Protein AF-A0A3P1XQ83-F1 (afdb_monomer)

Solvent-accessible surface area (backbone a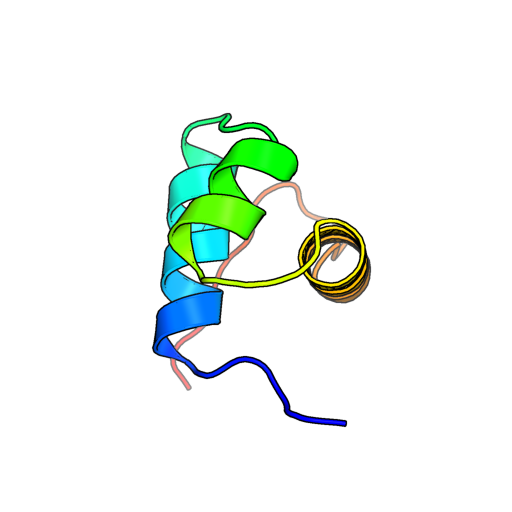toms only — not comparable to full-atom values): 3521 Å² total; per-residue (Å²): 132,88,75,80,50,72,67,47,52,50,50,46,53,54,41,50,74,71,68,51,51,57,62,58,46,11,62,74,64,74,49,54,45,70,56,47,50,52,51,51,60,73,61,61,57,99,54,100,60,90,70,86,76,91,126

Secondary structure (DSSP, 8-state):
--PPPHHHHHHHHHHHHTT--HHHHHHHTTS-HHHHHHHHHHT--SSS-------

Sequence (55 aa):
MRHLTWEQRSTISAMYKHGCTQKMIAQAIGKDKSVVSRELKRNRNEKEKYTFSYA

Structure (mmCIF, N/CA/C/O backbone):
data_AF-A0A3P1XQ83-F1
#
_entry.id   AF-A0A3P1XQ83-F1
#
loop_
_atom_site.group_PDB
_atom_site.id
_atom_site.type_symbol
_atom_site.label_atom_id
_atom_site.label_alt_id
_atom_site.label_comp_id
_atom_site.label_asym_id
_atom_site.label_entity_id
_atom_site.label_seq_id
_atom_site.pdbx_PDB_ins_code
_atom_site.Cartn_x
_atom_site.Cartn_y
_atom_site.Cartn_z
_atom_site.occupancy
_atom_site.B_iso_or_equiv
_atom_site.auth_seq_id
_atom_site.auth_comp_id
_atom_site.auth_asym_id
_atom_site.auth_atom_id
_atom_site.pdbx_PDB_model_num
ATOM 1 N N . MET A 1 1 ? -6.026 -14.457 11.228 1.00 53.44 1 MET A N 1
ATOM 2 C CA . MET A 1 1 ? -5.861 -13.483 10.123 1.00 53.44 1 MET A CA 1
ATOM 3 C C . MET A 1 1 ? -6.605 -14.007 8.908 1.00 53.44 1 MET A C 1
ATOM 5 O O . MET A 1 1 ? -6.264 -15.080 8.438 1.00 53.44 1 MET A O 1
ATOM 9 N N . ARG A 1 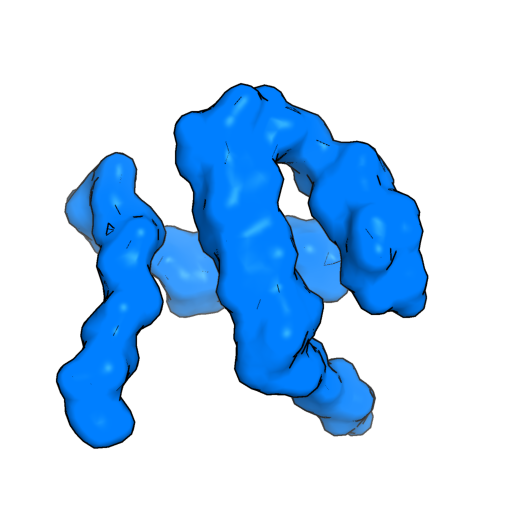2 ? -7.631 -13.303 8.411 1.00 67.62 2 ARG A N 1
ATOM 10 C CA . ARG A 1 2 ? -8.212 -13.640 7.101 1.00 67.62 2 ARG A CA 1
ATOM 11 C C . ARG A 1 2 ? -7.242 -13.162 6.027 1.00 67.62 2 ARG A C 1
ATOM 13 O O . ARG A 1 2 ? -6.992 -11.962 5.921 1.00 67.62 2 ARG A O 1
ATOM 20 N N . HIS A 1 3 ? -6.663 -14.102 5.294 1.00 78.31 3 HIS A N 1
ATOM 21 C CA . HIS A 1 3 ? -5.835 -13.791 4.138 1.00 78.31 3 HIS A CA 1
ATOM 22 C C . HIS A 1 3 ? -6.698 -13.140 3.049 1.00 78.31 3 HIS A C 1
ATOM 24 O O . HIS A 1 3 ? -7.879 -13.461 2.918 1.00 78.31 3 HIS A O 1
ATOM 30 N N . LEU A 1 4 ? -6.119 -12.195 2.303 1.00 89.00 4 LEU A N 1
ATOM 31 C CA . LEU A 1 4 ? -6.761 -11.639 1.113 1.00 89.00 4 LEU A CA 1
ATOM 32 C C . LEU A 1 4 ? -6.992 -12.763 0.104 1.00 89.00 4 LEU A C 1
ATOM 34 O O . LEU A 1 4 ? -6.072 -13.558 -0.138 1.00 89.00 4 LEU A O 1
ATOM 38 N N . THR A 1 5 ? -8.191 -12.804 -0.473 1.00 92.62 5 THR A N 1
ATOM 39 C CA . THR A 1 5 ? -8.503 -13.729 -1.565 1.00 92.62 5 THR A CA 1
ATOM 40 C C . THR A 1 5 ? -7.689 -13.368 -2.804 1.00 92.62 5 THR A C 1
ATOM 42 O O . THR A 1 5 ? -7.164 -12.257 -2.925 1.00 92.62 5 THR A O 1
ATOM 45 N N . TRP A 1 6 ? -7.579 -14.311 -3.736 1.00 89.19 6 TRP A N 1
ATOM 46 C CA . TRP A 1 6 ? -6.922 -14.064 -5.016 1.00 89.19 6 TRP A CA 1
ATOM 47 C C . TRP A 1 6 ? -7.556 -12.881 -5.763 1.00 89.19 6 TRP A C 1
ATOM 49 O O . TRP A 1 6 ? -6.848 -11.984 -6.213 1.00 89.19 6 TRP A O 1
ATOM 59 N N . GLU A 1 7 ? -8.887 -12.819 -5.782 1.00 91.94 7 GLU A N 1
ATOM 60 C CA . GLU A 1 7 ? -9.643 -11.724 -6.392 1.00 91.94 7 GLU A CA 1
ATOM 61 C C . GLU A 1 7 ? -9.287 -10.370 -5.765 1.00 91.94 7 GLU A C 1
ATOM 63 O O . GLU A 1 7 ? -8.925 -9.438 -6.476 1.00 91.94 7 GLU A O 1
ATOM 68 N N . GLN A 1 8 ? -9.251 -10.283 -4.430 1.00 93.69 8 GLN A N 1
ATOM 69 C CA . GLN A 1 8 ? -8.866 -9.049 -3.740 1.00 93.69 8 GLN A CA 1
ATOM 70 C C . GLN A 1 8 ? -7.433 -8.622 -4.075 1.00 93.69 8 GLN A C 1
ATOM 72 O O . GLN A 1 8 ? -7.170 -7.432 -4.236 1.00 93.69 8 GLN A O 1
ATOM 77 N N . ARG A 1 9 ? -6.496 -9.570 -4.202 1.00 91.94 9 ARG A N 1
ATOM 78 C CA . ARG A 1 9 ? -5.110 -9.273 -4.605 1.00 91.94 9 ARG A CA 1
ATOM 79 C C . ARG A 1 9 ? -5.039 -8.781 -6.049 1.00 91.94 9 ARG A C 1
ATOM 81 O O . ARG A 1 9 ? -4.330 -7.812 -6.317 1.00 91.94 9 ARG A O 1
ATOM 88 N N . SER A 1 10 ? -5.816 -9.387 -6.945 1.00 91.62 10 SER A N 1
ATOM 89 C CA . SER A 1 10 ? -5.950 -8.947 -8.336 1.00 91.62 10 SER A CA 1
ATOM 90 C C . SER A 1 10 ? -6.486 -7.512 -8.419 1.00 91.62 10 SER A C 1
ATOM 92 O O . SER A 1 10 ? -5.877 -6.655 -9.065 1.00 91.62 10 SER A O 1
ATOM 94 N N . THR A 1 11 ? -7.543 -7.192 -7.665 1.00 94.69 11 THR A N 1
ATOM 95 C CA . THR A 1 11 ? -8.098 -5.832 -7.582 1.00 94.69 11 THR A CA 1
ATOM 96 C C . THR A 1 11 ? -7.085 -4.831 -7.022 1.00 94.69 11 THR A C 1
ATOM 98 O O . THR A 1 11 ? -6.903 -3.763 -7.610 1.00 94.69 11 THR A O 1
ATOM 101 N N . ILE A 1 12 ? -6.375 -5.172 -5.934 1.00 93.6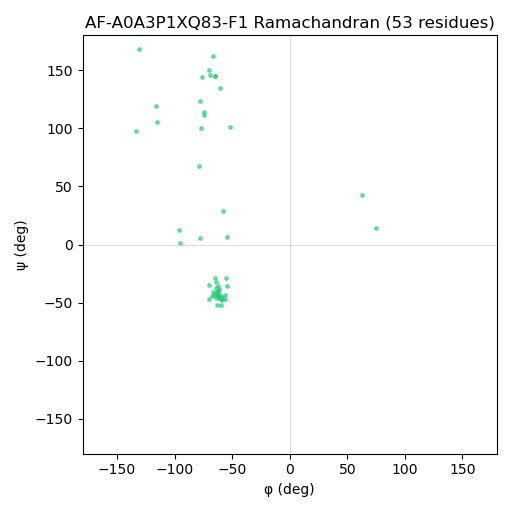9 12 ILE A N 1
ATOM 102 C CA . ILE A 1 12 ? -5.309 -4.321 -5.373 1.00 93.69 12 ILE A CA 1
ATOM 103 C C . ILE A 1 12 ? -4.255 -4.022 -6.441 1.00 93.69 12 ILE A C 1
ATOM 105 O O . ILE A 1 12 ? -3.885 -2.862 -6.618 1.00 93.69 12 ILE A O 1
ATOM 109 N N . SER A 1 13 ? -3.803 -5.043 -7.173 1.00 90.94 13 SER A N 1
ATOM 110 C CA . SER A 1 13 ? -2.815 -4.896 -8.243 1.00 90.94 13 SER A CA 1
ATOM 111 C C . SER A 1 13 ? -3.282 -3.953 -9.345 1.00 90.94 13 SER A C 1
ATOM 113 O O . SER A 1 13 ? -2.530 -3.068 -9.755 1.00 90.94 13 SER A O 1
ATOM 115 N N . ALA A 1 14 ? -4.481 -4.185 -9.883 1.00 93.19 14 ALA A N 1
ATOM 116 C CA . ALA A 1 14 ? -5.003 -3.422 -11.009 1.00 93.19 14 ALA A CA 1
ATOM 117 C C . ALA A 1 14 ? -5.173 -1.952 -10.615 1.00 93.19 14 ALA A C 1
ATOM 119 O O . ALA A 1 14 ? -4.608 -1.063 -11.250 1.00 93.19 14 ALA A O 1
ATOM 120 N N . MET A 1 15 ? -5.859 -1.694 -9.501 1.00 94.62 15 MET A N 1
ATOM 121 C CA . MET A 1 15 ? -6.105 -0.333 -9.032 1.00 94.62 15 MET A CA 1
ATOM 122 C C . MET A 1 15 ? -4.815 0.400 -8.647 1.00 94.62 15 MET A C 1
ATOM 124 O O . MET A 1 15 ? -4.680 1.588 -8.933 1.00 94.62 15 MET A O 1
ATOM 128 N N . TYR A 1 16 ? -3.842 -0.289 -8.041 1.00 92.50 16 TYR A N 1
ATOM 129 C CA . TYR A 1 16 ? -2.545 0.314 -7.730 1.00 92.50 16 TYR A CA 1
ATOM 130 C C . TYR A 1 16 ? -1.791 0.730 -9.002 1.00 92.50 16 TYR A C 1
ATOM 132 O O . TYR A 1 16 ? -1.250 1.833 -9.052 1.00 92.50 16 TYR A O 1
ATOM 140 N N . LYS A 1 17 ? -1.821 -0.094 -10.062 1.00 89.44 17 LYS A N 1
ATOM 141 C CA . LYS A 1 17 ? -1.246 0.252 -11.379 1.00 89.44 17 LYS A CA 1
ATOM 142 C C . LYS A 1 17 ? -1.950 1.432 -12.048 1.00 89.44 17 LYS A C 1
ATOM 144 O O . LYS A 1 17 ? -1.297 2.209 -12.732 1.00 89.44 17 LYS A O 1
ATOM 149 N N . HIS A 1 18 ? -3.252 1.591 -11.821 1.00 91.94 18 HIS A N 1
ATOM 150 C CA . HIS A 1 18 ? -4.024 2.748 -12.279 1.00 91.94 18 HIS A CA 1
ATOM 151 C C . HIS A 1 18 ? -3.822 4.010 -11.417 1.00 91.94 18 HIS A C 1
ATOM 153 O O . HIS A 1 18 ? -4.499 5.011 -11.636 1.00 91.94 18 HIS A O 1
ATOM 159 N N . GLY A 1 19 ? -2.915 3.989 -10.433 1.00 92.75 19 GLY A N 1
ATOM 160 C CA . GLY A 1 19 ? -2.625 5.146 -9.582 1.00 92.75 19 GLY A CA 1
ATOM 161 C C . GLY A 1 19 ? -3.696 5.430 -8.525 1.00 92.75 19 GLY A C 1
ATOM 162 O O . GLY A 1 19 ? -3.700 6.504 -7.923 1.00 92.75 19 GLY A O 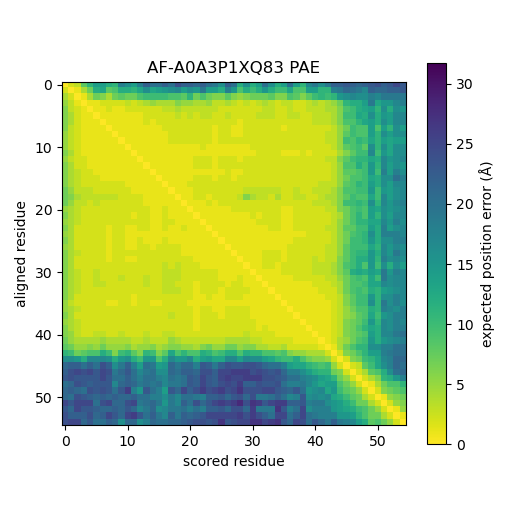1
ATOM 163 N N . CYS A 1 20 ? -4.610 4.489 -8.265 1.00 94.62 20 CYS A N 1
ATOM 164 C CA . CYS A 1 20 ? -5.621 4.665 -7.231 1.00 94.62 20 CYS A CA 1
ATOM 165 C C . CYS A 1 20 ? -4.986 4.746 -5.837 1.00 94.62 20 CYS A C 1
ATOM 167 O O . CYS A 1 20 ? -4.034 4.039 -5.498 1.00 94.62 20 CYS A O 1
ATOM 169 N N . THR A 1 21 ? -5.579 5.566 -4.971 1.00 95.56 21 THR A N 1
ATOM 170 C CA . THR A 1 21 ? -5.117 5.680 -3.585 1.00 95.56 21 THR A CA 1
ATOM 171 C C . THR A 1 21 ? -5.438 4.412 -2.791 1.00 95.56 21 THR A C 1
ATOM 173 O O . THR A 1 21 ? -6.468 3.769 -2.996 1.00 95.56 21 THR A O 1
ATOM 176 N N . GLN A 1 22 ? -4.616 4.087 -1.787 1.00 95.75 22 GLN A N 1
ATOM 177 C CA . GLN A 1 22 ? -4.858 2.930 -0.908 1.00 95.75 22 GLN A CA 1
ATOM 178 C C . GLN A 1 22 ? -6.239 2.961 -0.231 1.00 95.75 22 GLN A C 1
ATOM 180 O O . GLN A 1 22 ? -6.785 1.907 0.073 1.00 95.75 22 GLN A O 1
ATOM 185 N N . LYS A 1 23 ? -6.810 4.153 0.007 1.00 96.75 23 LYS A N 1
ATOM 186 C CA . LYS A 1 23 ? -8.154 4.312 0.586 1.00 96.75 23 LYS A CA 1
ATOM 187 C C . LYS A 1 23 ? -9.238 3.822 -0.379 1.00 96.75 23 LYS A C 1
ATOM 189 O O . LYS A 1 23 ? -10.128 3.095 0.046 1.00 96.75 23 LYS A O 1
ATOM 194 N N . MET A 1 24 ? -9.132 4.178 -1.658 1.00 96.25 24 MET A N 1
ATOM 195 C CA . MET A 1 24 ? -10.066 3.719 -2.693 1.00 96.25 24 MET A CA 1
ATOM 196 C C . MET A 1 24 ? -9.958 2.210 -2.900 1.00 96.25 24 MET A C 1
ATOM 198 O O . MET A 1 24 ? -10.969 1.520 -2.952 1.00 96.25 24 MET A O 1
ATOM 202 N N . ILE A 1 25 ? -8.729 1.687 -2.940 1.00 96.19 25 ILE A N 1
ATOM 203 C CA . ILE A 1 25 ? -8.479 0.247 -3.068 1.00 96.19 25 ILE A CA 1
ATOM 204 C C . ILE A 1 25 ? -9.108 -0.513 -1.897 1.00 96.19 25 ILE A C 1
ATOM 206 O O . ILE A 1 25 ? -9.778 -1.519 -2.097 1.00 96.19 25 ILE A O 1
ATOM 210 N N . ALA A 1 26 ? -8.926 -0.011 -0.674 1.00 96.25 26 ALA A N 1
ATOM 211 C CA . ALA A 1 26 ? -9.473 -0.603 0.540 1.00 96.25 26 ALA A CA 1
ATOM 212 C C . ALA A 1 26 ? -11.011 -0.655 0.524 1.00 96.25 26 ALA A C 1
ATOM 214 O O . ALA A 1 26 ? -11.590 -1.692 0.849 1.00 96.25 26 ALA A O 1
ATOM 215 N N . GLN A 1 27 ? -11.659 0.426 0.072 1.00 96.75 27 GLN A N 1
ATOM 216 C CA . GLN A 1 27 ? -13.110 0.462 -0.131 1.00 96.75 27 GLN A CA 1
ATOM 217 C C . GLN A 1 27 ? -13.564 -0.556 -1.183 1.00 96.75 27 GLN A C 1
ATOM 219 O O . GLN A 1 27 ? -14.513 -1.290 -0.928 1.00 96.75 27 GLN A O 1
ATOM 224 N N . ALA A 1 28 ? -12.856 -0.658 -2.312 1.00 95.69 28 ALA A N 1
ATOM 225 C CA . ALA A 1 28 ? -13.206 -1.578 -3.394 1.00 95.69 28 ALA A CA 1
ATOM 226 C C . ALA A 1 28 ? -13.153 -3.058 -2.975 1.00 95.69 28 ALA A C 1
ATOM 228 O O . ALA A 1 28 ? -13.982 -3.848 -3.410 1.00 95.69 28 ALA A O 1
ATOM 229 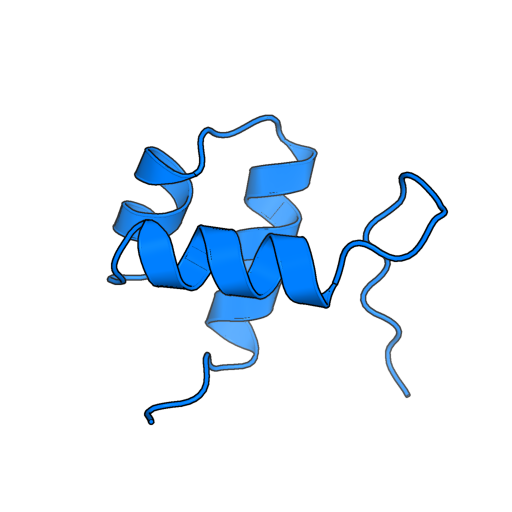N N . ILE A 1 29 ? -12.210 -3.440 -2.105 1.00 94.44 29 ILE A N 1
ATOM 230 C CA . ILE A 1 29 ? -12.061 -4.833 -1.642 1.00 94.44 29 ILE A CA 1
ATOM 231 C C . ILE A 1 29 ? -12.762 -5.127 -0.304 1.00 94.44 29 ILE A C 1
ATOM 233 O O . ILE A 1 29 ? -12.639 -6.241 0.218 1.00 94.44 29 ILE A O 1
ATOM 237 N N . GLY A 1 30 ? -13.438 -4.136 0.291 1.00 94.88 30 GLY A N 1
ATOM 238 C CA . GLY A 1 30 ? -14.097 -4.262 1.595 1.00 94.88 30 GLY A CA 1
ATOM 239 C C . GLY A 1 30 ? -13.123 -4.552 2.743 1.00 94.88 30 GLY A C 1
ATOM 240 O O . G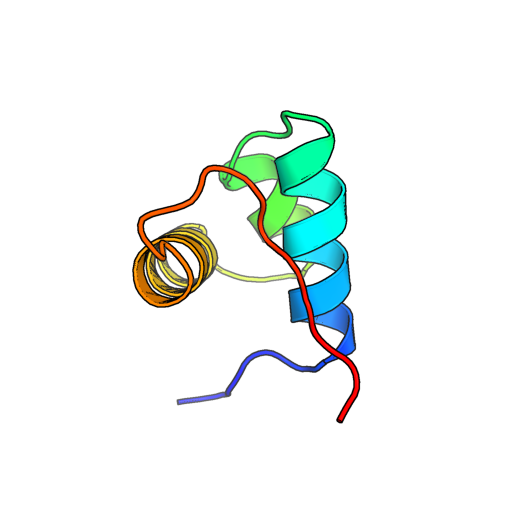LY A 1 30 ? -13.373 -5.429 3.577 1.00 94.88 30 GLY A O 1
ATOM 241 N N . LYS A 1 31 ? -11.968 -3.875 2.765 1.00 94.00 31 LYS A N 1
ATOM 242 C CA . LYS A 1 31 ? -10.934 -4.037 3.800 1.00 94.00 31 LYS A CA 1
ATOM 243 C C . LYS A 1 31 ? -10.476 -2.704 4.361 1.00 94.00 31 LYS A C 1
ATOM 245 O O . LYS A 1 31 ? -10.720 -1.642 3.807 1.00 94.00 31 LYS A O 1
ATOM 250 N N . ASP A 1 32 ? -9.731 -2.791 5.452 1.00 94.75 32 ASP A N 1
ATOM 251 C CA . ASP A 1 32 ? -9.011 -1.663 6.015 1.00 94.75 32 ASP A CA 1
ATOM 252 C C . ASP A 1 32 ? -7.846 -1.208 5.134 1.00 94.75 32 ASP A C 1
ATOM 254 O O . ASP A 1 32 ? -7.097 -2.020 4.577 1.00 94.75 32 ASP A O 1
ATOM 258 N N . LYS A 1 33 ? -7.594 0.106 5.123 1.00 94.81 33 LYS A N 1
ATOM 259 C CA . LYS A 1 33 ? -6.418 0.700 4.463 1.00 94.81 33 LYS A CA 1
ATOM 260 C C . LYS A 1 33 ? -5.112 0.064 4.953 1.00 94.81 33 LYS A C 1
ATOM 262 O O . LYS A 1 33 ? -4.180 -0.124 4.173 1.00 94.81 33 LYS A O 1
ATOM 267 N N . SER A 1 34 ? -5.043 -0.299 6.236 1.00 94.25 34 SER A N 1
ATOM 268 C CA . SER A 1 34 ? -3.863 -0.945 6.824 1.00 94.25 34 SER A CA 1
ATOM 269 C C . SER A 1 34 ? -3.583 -2.331 6.229 1.00 94.25 34 SER A C 1
ATOM 271 O O . SER A 1 34 ? -2.422 -2.728 6.139 1.00 94.25 34 SER A O 1
ATOM 273 N N . VAL A 1 35 ? -4.615 -3.046 5.768 1.00 93.50 35 VAL A N 1
ATOM 274 C CA . VAL A 1 35 ? -4.473 -4.338 5.080 1.00 93.50 35 VAL A CA 1
ATOM 275 C C . VAL A 1 35 ? -3.850 -4.133 3.703 1.00 93.50 35 VAL A C 1
ATOM 277 O O . VAL A 1 35 ? -2.877 -4.809 3.379 1.00 93.50 35 VAL A O 1
ATOM 280 N N . VAL A 1 36 ? -4.343 -3.155 2.937 1.00 93.38 36 VAL A N 1
ATOM 281 C CA . VAL A 1 36 ? -3.787 -2.796 1.621 1.00 93.38 36 VAL A CA 1
ATOM 282 C C . VAL A 1 36 ? -2.341 -2.322 1.750 1.00 93.38 36 VAL A C 1
ATOM 284 O O . VAL A 1 36 ? -1.476 -2.774 1.010 1.00 93.38 36 VAL A O 1
ATOM 287 N N . SER A 1 37 ? -2.047 -1.466 2.732 1.00 93.50 37 SER A N 1
ATOM 288 C CA . SER A 1 37 ? -0.683 -0.992 2.995 1.00 93.50 37 SER A CA 1
ATOM 289 C C . SER A 1 37 ? 0.280 -2.143 3.308 1.00 93.50 37 SER A C 1
ATOM 291 O O . SER A 1 37 ? 1.367 -2.213 2.736 1.00 93.50 37 SER A O 1
ATOM 293 N N . ARG A 1 38 ? -0.132 -3.095 4.159 1.00 92.38 38 ARG A N 1
ATOM 294 C CA . ARG A 1 38 ? 0.669 -4.291 4.469 1.00 92.38 38 ARG A CA 1
ATOM 295 C C . ARG A 1 38 ? 0.881 -5.181 3.247 1.00 92.38 38 ARG A C 1
ATOM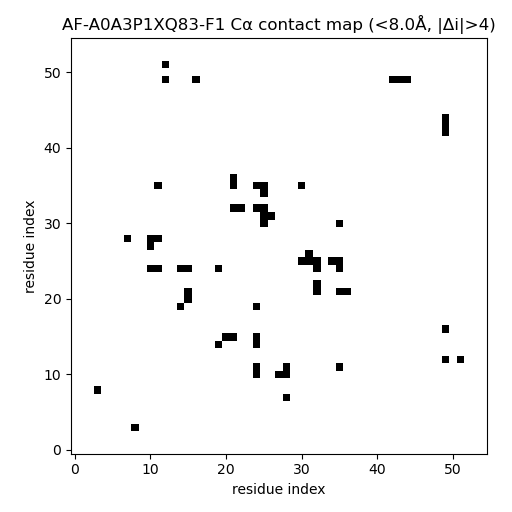 297 O O . ARG A 1 38 ? 1.993 -5.657 3.054 1.00 92.38 38 ARG A O 1
ATOM 304 N N . GLU A 1 39 ? -0.147 -5.384 2.428 1.00 91.19 39 GLU A N 1
ATOM 305 C CA . GLU A 1 39 ? -0.056 -6.171 1.193 1.00 91.19 39 GLU A CA 1
ATOM 306 C C . GLU A 1 39 ? 0.888 -5.524 0.173 1.00 91.19 39 GLU A C 1
ATOM 308 O O . GLU A 1 39 ? 1.758 -6.196 -0.380 1.00 91.19 39 GLU A O 1
ATOM 313 N N . LEU A 1 40 ? 0.764 -4.211 -0.038 1.00 89.81 40 LEU A N 1
ATOM 314 C CA . LEU A 1 40 ? 1.655 -3.461 -0.920 1.00 89.81 40 LEU A CA 1
ATOM 315 C C . LEU A 1 40 ? 3.090 -3.484 -0.396 1.00 89.81 40 LEU A C 1
ATOM 317 O O . LEU A 1 40 ? 4.002 -3.729 -1.171 1.00 89.81 40 LEU A O 1
ATOM 321 N N . LYS A 1 41 ? 3.299 -3.298 0.915 1.00 88.44 41 LYS A N 1
ATOM 322 C CA . LYS A 1 41 ? 4.628 -3.383 1.539 1.00 88.44 41 LYS A CA 1
ATOM 323 C C . LYS A 1 41 ? 5.237 -4.779 1.395 1.00 88.44 41 LYS A C 1
ATOM 325 O O . LYS A 1 41 ? 6.431 -4.885 1.149 1.00 88.44 41 LYS A O 1
ATOM 330 N N . ARG A 1 42 ? 4.431 -5.836 1.539 1.00 83.75 42 ARG A N 1
ATOM 331 C CA . ARG A 1 42 ? 4.874 -7.234 1.426 1.00 83.75 42 ARG A CA 1
ATOM 332 C C . ARG A 1 42 ? 5.244 -7.622 -0.005 1.00 83.75 42 ARG A C 1
ATOM 334 O O . ARG A 1 42 ? 6.175 -8.392 -0.182 1.00 83.75 42 ARG A O 1
ATOM 341 N N . ASN A 1 43 ? 4.543 -7.083 -0.999 1.00 79.50 43 ASN A N 1
ATOM 342 C CA . ASN A 1 43 ? 4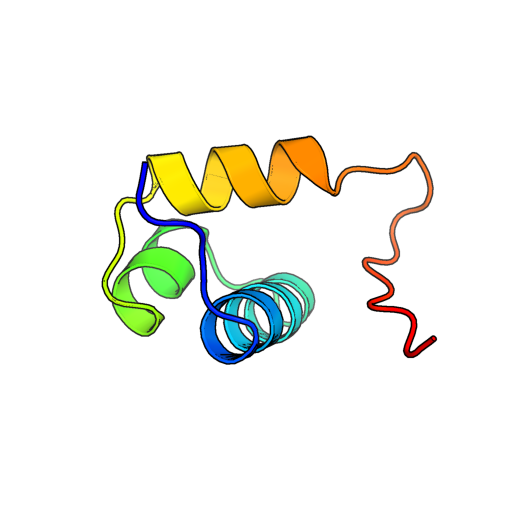.831 -7.313 -2.419 1.00 79.50 43 ASN A CA 1
ATOM 343 C C . ASN A 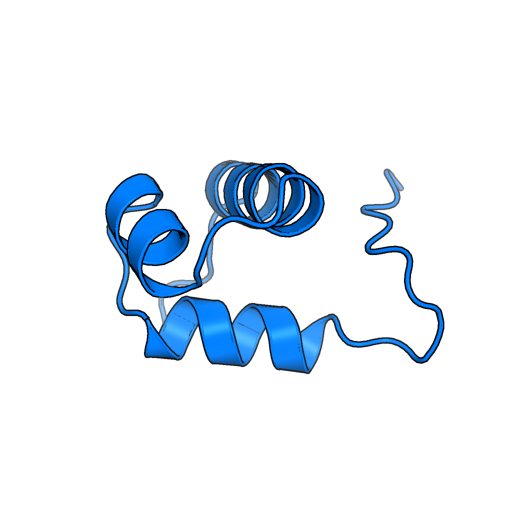1 43 ? 5.698 -6.212 -3.045 1.00 79.50 43 ASN A C 1
ATOM 345 O O . ASN A 1 43 ? 5.823 -6.140 -4.269 1.00 79.50 43 ASN A O 1
ATOM 349 N N . ARG A 1 44 ? 6.293 -5.338 -2.226 1.00 70.00 44 ARG A N 1
ATOM 350 C CA . ARG A 1 44 ? 7.238 -4.316 -2.672 1.00 70.00 44 ARG A CA 1
ATOM 351 C C . ARG A 1 44 ? 8.599 -4.973 -2.896 1.00 70.00 44 ARG A C 1
ATOM 353 O O . ARG A 1 44 ? 9.535 -4.730 -2.146 1.00 70.00 44 ARG A O 1
ATOM 360 N N . ASN A 1 45 ? 8.692 -5.829 -3.907 1.00 56.38 45 ASN A N 1
ATOM 361 C CA . ASN A 1 45 ? 9.988 -6.244 -4.421 1.00 56.38 45 ASN A CA 1
ATOM 362 C C . ASN A 1 45 ? 10.565 -5.101 -5.264 1.00 56.38 45 ASN A C 1
ATOM 364 O O . ASN A 1 45 ? 9.836 -4.376 -5.934 1.00 56.38 45 ASN A O 1
ATOM 368 N N . GLU A 1 46 ? 11.881 -4.957 -5.188 1.00 47.19 46 GLU A N 1
ATOM 369 C CA . GLU A 1 46 ? 12.782 -3.888 -5.652 1.00 47.19 46 GLU A CA 1
ATOM 370 C C . GLU A 1 46 ? 12.698 -3.494 -7.144 1.00 47.19 46 GLU A C 1
ATOM 372 O O . GLU A 1 46 ? 13.468 -2.676 -7.632 1.00 47.19 46 GLU A O 1
ATOM 377 N N . LYS A 1 47 ? 11.743 -4.047 -7.891 1.00 49.72 47 LYS A N 1
ATOM 378 C CA . LYS A 1 47 ? 11.453 -3.679 -9.273 1.00 49.72 47 LYS A CA 1
ATOM 379 C C . LYS A 1 47 ? 10.048 -3.108 -9.311 1.00 49.72 47 LYS A C 1
ATOM 381 O O . LYS A 1 47 ? 9.091 -3.808 -8.999 1.00 49.72 47 LYS A O 1
ATOM 386 N N . GLU A 1 48 ? 9.934 -1.851 -9.725 1.00 49.78 48 GLU A N 1
ATOM 387 C CA . GLU A 1 48 ? 8.727 -1.017 -9.864 1.00 49.78 48 GLU A CA 1
ATOM 388 C C . GLU A 1 48 ? 7.617 -1.573 -10.789 1.00 49.78 48 GLU A C 1
ATOM 390 O O . GLU A 1 48 ? 6.839 -0.832 -11.383 1.00 49.78 48 GLU A O 1
ATOM 395 N N . LYS A 1 49 ? 7.487 -2.890 -10.930 1.00 48.59 49 LYS A N 1
ATOM 396 C CA . LYS A 1 49 ? 6.389 -3.548 -11.625 1.00 48.59 49 LYS A CA 1
ATOM 397 C C . LYS A 1 49 ? 5.876 -4.690 -10.765 1.00 48.59 49 LYS A C 1
ATOM 399 O O . LYS A 1 49 ? 6.395 -5.803 -10.805 1.00 48.59 49 LYS A O 1
ATOM 404 N N . TYR A 1 50 ? 4.799 -4.402 -10.032 1.00 48.50 50 TYR A N 1
ATOM 405 C CA . TYR A 1 50 ? 3.941 -5.411 -9.416 1.00 48.50 50 TYR A CA 1
ATOM 406 C C . TYR A 1 50 ? 3.520 -6.414 -10.502 1.00 48.50 50 TYR A C 1
ATOM 408 O O . TYR A 1 50 ? 2.682 -6.128 -11.367 1.00 48.50 50 TYR A O 1
ATOM 416 N N . THR A 1 51 ? 4.171 -7.568 -10.516 1.00 49.12 51 THR A N 1
ATOM 417 C CA . THR A 1 51 ? 3.962 -8.641 -11.484 1.00 49.12 51 THR A CA 1
ATOM 418 C C . THR A 1 51 ? 3.427 -9.826 -10.704 1.00 49.12 51 THR A C 1
ATOM 420 O O . THR A 1 51 ? 4.133 -10.454 -9.927 1.00 49.12 51 THR A O 1
ATOM 423 N N . PHE A 1 52 ? 2.128 -10.072 -10.853 1.00 50.31 52 PHE A N 1
ATOM 424 C CA . PHE A 1 52 ? 1.500 -11.282 -10.347 1.00 50.31 52 PHE A CA 1
ATOM 425 C C . PHE A 1 52 ? 1.867 -12.395 -11.336 1.00 50.31 52 PHE A C 1
ATOM 427 O O . PHE A 1 52 ? 1.335 -12.425 -12.446 1.00 50.31 52 PHE A O 1
ATOM 434 N N . SER A 1 53 ? 2.860 -13.221 -11.001 1.00 45.78 53 SER A N 1
ATOM 435 C CA . SER A 1 53 ? 3.246 -14.366 -11.830 1.00 45.78 53 SER A CA 1
ATOM 436 C C . SER A 1 53 ? 2.247 -15.502 -11.624 1.00 45.78 53 SER A C 1
ATOM 438 O O . SER A 1 53 ? 2.056 -15.948 -10.494 1.00 45.78 53 SER A O 1
ATOM 440 N N . TYR A 1 54 ? 1.634 -15.973 -12.710 1.00 44.94 54 TYR A N 1
ATOM 441 C CA . TYR A 1 54 ? 0.967 -17.271 -12.737 1.00 44.94 54 TYR A CA 1
ATOM 442 C C . TYR A 1 54 ? 2.043 -18.358 -12.788 1.00 44.94 54 TYR A C 1
ATOM 444 O O . TYR A 1 54 ? 2.753 -18.468 -13.787 1.00 44.94 54 TYR A O 1
ATOM 452 N N . ALA A 1 55 ? 2.163 -19.117 -11.705 1.00 44.03 55 ALA A N 1
ATOM 453 C CA . ALA A 1 55 ? 2.797 -20.427 -11.660 1.00 44.03 55 ALA A CA 1
ATOM 454 C C . ALA A 1 55 ? 1.946 -21.316 -10.751 1.00 44.03 55 ALA A C 1
ATOM 456 O O . ALA A 1 55 ? 1.492 -20.791 -9.704 1.00 44.03 55 ALA A O 1
#

Organism: Tannerella forsythia (NCBI:txid28112)

InterPro domains:
  IPR025246 Transposase IS30-like HTH domain [PF13936] (2-43)

Nearest PDB structures (foldseek):
  3clo-assembly1_B  TM=8.160E-01  e=3.143E-01  Bacteroides thetaiotaomicron VPI-5482
  2r0q-assembly1_F  TM=8.565E-01  e=3.579E-01  Staphylococcus aureus
  4zms-assembly1_B  TM=7.680E-01  e=3.354E-01  Streptococcus pneumoniae R6
  7bhy-assembly2_C-2  TM=7.925E-01  e=4.639E-01  Bacillus subtilis subsp. subtilis str. 168
  5z4y-assembly1_B  TM=6.577E-01  e=4.348E-01  unclassified

Radius of gyration: 10.63 Å; Cα contacts (8 Å, |Δi|>4): 33; chains: 1; bounding box: 27×26×23 Å

pLDDT: mean 82.07, std 18.42, range [44.03, 96.75]

Foldseek 3Di:
DDDQDPVLLVLLQVCVVVVHDLVVSCVVSVHDSVNSVVSCVVQPDPDPHSDDDDD

Mean predicted aligned error: 7.39 Å